Protein AF-A0A1Y0XZR8-F1 (afdb_monomer_lite)

Secondary structure (DSSP, 8-state):
-HHHHHHHHHHTS-TT--EEEEE-----S-TTS-----TTEEEEEPPTT-GGG-HHHHHHTT-

Organism: NCBI:txid481145

Sequence (63 aa):
MMSLHLQEISAQVEPEAVAVLIRDGASWYQPSTMLAVPGNIRLLTISPYSLQLNTIENVWNYL

Radius of gyration: 13.25 Å; chains: 1; bounding box: 29×22×32 Å

Structure (mmCIF, N/CA/C/O backbone):
data_AF-A0A1Y0XZR8-F1
#
_entry.id   AF-A0A1Y0XZR8-F1
#
loop_
_atom_site.group_PDB
_atom_site.id
_atom_site.type_symbol
_atom_site.label_atom_id
_atom_site.label_alt_id
_atom_site.label_comp_id
_atom_site.label_asym_id
_atom_site.label_entity_id
_atom_site.label_seq_id
_atom_site.pdbx_PDB_ins_code
_atom_site.Cartn_x
_atom_site.Cartn_y
_atom_site.Cartn_z
_atom_site.occupancy
_atom_site.B_iso_or_equiv
_atom_site.auth_seq_id
_atom_site.auth_comp_id
_atom_site.auth_asym_id
_atom_site.auth_atom_id
_atom_site.pdbx_PDB_model_num
ATOM 1 N N . MET A 1 1 ? 2.806 14.535 7.668 1.00 74.19 1 MET A N 1
ATOM 2 C CA . MET A 1 1 ? 2.006 14.634 6.427 1.00 74.19 1 MET A CA 1
ATOM 3 C C . MET A 1 1 ? 1.607 13.253 5.914 1.00 74.19 1 MET A C 1
ATOM 5 O O . MET A 1 1 ? 0.417 12.988 5.879 1.00 74.19 1 MET A O 1
ATOM 9 N N . MET A 1 2 ? 2.547 12.333 5.640 1.00 85.69 2 MET A N 1
ATOM 10 C CA . MET A 1 2 ? 2.163 11.008 5.119 1.00 85.69 2 MET A CA 1
ATOM 11 C C . MET A 1 2 ? 1.411 10.110 6.118 1.00 85.69 2 MET A C 1
ATOM 13 O O . MET A 1 2 ? 0.495 9.406 5.718 1.00 85.69 2 MET A O 1
ATOM 17 N N . SER A 1 3 ? 1.711 10.173 7.420 1.00 87.38 3 SER A N 1
ATOM 18 C CA . SER A 1 3 ? 0.951 9.401 8.420 1.00 87.38 3 SER A CA 1
ATOM 19 C C . SER A 1 3 ? -0.535 9.779 8.463 1.00 87.38 3 SER A C 1
ATOM 21 O O . SER A 1 3 ? -1.373 8.902 8.620 1.00 87.38 3 SER A O 1
ATOM 23 N N . LEU A 1 4 ? -0.866 11.065 8.273 1.00 90.31 4 LEU A N 1
ATOM 24 C CA . LEU A 1 4 ? -2.260 11.520 8.183 1.00 90.31 4 LEU A CA 1
ATOM 25 C C . LEU A 1 4 ? -2.927 10.964 6.923 1.00 90.31 4 LEU A C 1
ATOM 27 O O . LEU A 1 4 ? -4.042 10.471 6.985 1.00 90.31 4 LEU A O 1
ATOM 31 N N . HIS A 1 5 ? -2.217 10.961 5.795 1.00 91.25 5 HIS A N 1
ATOM 32 C CA . HIS A 1 5 ? -2.738 10.374 4.564 1.00 91.25 5 HIS A CA 1
ATOM 33 C C . HIS A 1 5 ? -3.044 8.874 4.714 1.00 91.25 5 HIS A C 1
ATOM 35 O O . HIS A 1 5 ? -4.098 8.415 4.285 1.00 91.25 5 HIS A O 1
ATOM 41 N N . LEU A 1 6 ? -2.165 8.117 5.382 1.00 92.88 6 LEU A N 1
ATOM 42 C CA . LEU A 1 6 ? -2.421 6.707 5.683 1.00 92.88 6 LEU A CA 1
ATOM 43 C C . LEU A 1 6 ? -3.611 6.518 6.632 1.00 92.88 6 LEU A C 1
ATOM 45 O O . LEU A 1 6 ? -4.358 5.558 6.461 1.00 92.88 6 LEU A O 1
ATOM 49 N N . GLN A 1 7 ? -3.805 7.411 7.608 1.00 94.81 7 GLN A N 1
ATOM 50 C CA . GLN A 1 7 ? -4.989 7.384 8.472 1.00 94.81 7 GLN A CA 1
ATOM 51 C C . GLN A 1 7 ? -6.273 7.616 7.677 1.00 94.81 7 GLN A C 1
ATOM 53 O O . GLN A 1 7 ? -7.232 6.873 7.871 1.00 94.81 7 GLN A O 1
ATOM 58 N N . GLU A 1 8 ? -6.274 8.569 6.745 1.00 96.56 8 GLU A N 1
ATOM 59 C CA . GLU A 1 8 ? -7.449 8.813 5.907 1.00 96.56 8 GLU A CA 1
ATOM 60 C C . GLU A 1 8 ? -7.762 7.631 4.995 1.00 96.56 8 GLU A C 1
ATOM 62 O O . GLU A 1 8 ? -8.911 7.207 4.929 1.00 96.56 8 GLU A O 1
ATOM 67 N N . ILE A 1 9 ? -6.751 7.026 4.360 1.00 96.19 9 ILE A N 1
ATOM 68 C CA . ILE A 1 9 ? -6.961 5.793 3.585 1.00 96.19 9 ILE A CA 1
ATOM 69 C C . ILE A 1 9 ? -7.546 4.708 4.489 1.00 96.19 9 ILE A C 1
ATOM 71 O O . ILE A 1 9 ? -8.550 4.101 4.139 1.00 96.19 9 ILE A O 1
ATOM 75 N N . SER A 1 10 ? -6.946 4.492 5.662 1.00 96.88 10 SER A N 1
ATOM 76 C CA . SER A 1 10 ? -7.387 3.486 6.633 1.00 96.88 10 SER A CA 1
ATOM 77 C C . SER A 1 10 ? -8.838 3.676 7.062 1.00 96.88 10 SER A C 1
ATOM 79 O O . SER A 1 10 ? -9.509 2.677 7.305 1.00 96.88 10 SER A O 1
ATOM 81 N N . ALA A 1 11 ? -9.313 4.917 7.183 1.00 97.50 11 ALA A N 1
ATOM 82 C CA . ALA A 1 11 ? -10.694 5.223 7.550 1.00 97.50 11 ALA A CA 1
ATOM 83 C C . ALA A 1 11 ? -11.706 4.856 6.450 1.00 97.50 11 ALA A C 1
ATOM 85 O O . ALA A 1 11 ? -12.883 4.685 6.750 1.00 97.50 11 ALA A O 1
ATOM 86 N N . GLN A 1 12 ? -11.254 4.716 5.199 1.00 97.81 12 GLN A N 1
ATOM 87 C CA . GLN A 1 12 ? -12.080 4.318 4.052 1.00 97.81 12 GLN A CA 1
ATOM 88 C C . GLN A 1 12 ? -12.010 2.811 3.747 1.00 97.81 12 GLN A C 1
ATOM 90 O O . GLN A 1 12 ? -12.667 2.344 2.820 1.00 97.81 12 GLN A O 1
ATOM 95 N N . VAL A 1 13 ? -11.195 2.041 4.476 1.00 97.94 13 VAL A N 1
ATOM 96 C CA . VAL A 1 13 ? -11.100 0.586 4.289 1.00 97.94 13 VAL A CA 1
ATOM 97 C C . VAL A 1 13 ? -12.225 -0.103 5.057 1.00 97.94 13 VAL A C 1
ATOM 99 O O . VAL A 1 13 ? -12.385 0.120 6.255 1.00 97.94 13 VAL A O 1
ATOM 102 N N . GLU A 1 14 ? -12.966 -0.978 4.377 1.00 97.88 14 GLU A N 1
ATOM 103 C CA . GLU A 1 14 ? -14.027 -1.789 4.984 1.00 97.88 14 GLU A CA 1
ATOM 104 C C . GLU A 1 14 ? -13.515 -2.652 6.162 1.00 97.88 14 GLU A C 1
ATOM 106 O O . GLU A 1 14 ? -12.368 -3.108 6.122 1.00 97.88 14 GLU A O 1
ATOM 111 N N . PRO A 1 15 ? -14.343 -2.949 7.188 1.00 92.88 15 PRO A N 1
ATOM 112 C CA . PRO A 1 15 ? -13.920 -3.618 8.430 1.00 92.88 15 PRO A CA 1
ATOM 113 C C . PRO A 1 15 ? -13.218 -4.980 8.279 1.00 92.88 15 PRO A C 1
ATOM 115 O O . PRO A 1 15 ? -12.497 -5.398 9.182 1.00 92.88 15 PRO A O 1
ATOM 118 N N . GLU A 1 16 ? -13.404 -5.664 7.150 1.00 95.56 16 GLU A N 1
ATOM 119 C CA . GLU A 1 16 ? -12.801 -6.974 6.853 1.00 95.56 16 GLU A CA 1
ATOM 120 C C . GLU A 1 16 ? -11.831 -6.934 5.660 1.00 95.56 16 GLU A C 1
ATOM 122 O O . GLU A 1 16 ? -11.336 -7.968 5.206 1.00 95.56 16 GLU A O 1
ATOM 127 N N . ALA A 1 17 ? -11.534 -5.739 5.146 1.00 97.75 17 ALA A N 1
ATOM 128 C CA . ALA A 1 17 ? -10.619 -5.540 4.035 1.00 97.75 17 ALA A CA 1
ATOM 129 C C . ALA A 1 17 ? -9.227 -5.097 4.509 1.00 97.75 17 ALA A C 1
ATOM 131 O O . ALA A 1 17 ? -9.032 -4.534 5.587 1.00 97.75 17 ALA A O 1
ATOM 132 N N . VAL A 1 18 ? -8.234 -5.336 3.653 1.00 97.50 18 VAL A N 1
ATOM 133 C CA . VAL A 1 18 ? -6.870 -4.833 3.828 1.00 97.50 18 VAL A CA 1
ATOM 134 C C . VAL A 1 18 ? -6.494 -4.040 2.588 1.00 97.50 18 VAL A C 1
ATOM 136 O O . VAL A 1 18 ? -6.545 -4.564 1.475 1.00 97.50 18 VAL A O 1
ATOM 139 N N . ALA A 1 19 ? -6.077 -2.790 2.774 1.00 97.56 19 ALA A N 1
ATOM 140 C CA . ALA A 1 19 ? -5.554 -1.980 1.682 1.00 97.56 19 ALA A CA 1
ATOM 141 C C . ALA A 1 19 ? -4.075 -2.300 1.440 1.00 97.56 19 ALA A C 1
ATOM 143 O O . ALA A 1 19 ? -3.256 -2.251 2.361 1.00 97.56 19 ALA A O 1
ATOM 144 N N . VAL A 1 20 ? -3.722 -2.590 0.188 1.00 95.56 20 VAL A N 1
ATOM 145 C CA . VAL A 1 20 ? -2.332 -2.770 -0.246 1.00 95.56 20 VAL A CA 1
ATOM 146 C C . VAL A 1 20 ? -1.912 -1.547 -1.052 1.00 95.56 20 VAL A C 1
ATOM 148 O O . VAL A 1 20 ? -2.480 -1.275 -2.106 1.00 95.56 20 VAL A O 1
ATOM 151 N N . LEU A 1 21 ? -0.916 -0.811 -0.560 1.00 92.88 21 LEU A N 1
ATOM 152 C CA . LEU A 1 21 ? -0.393 0.391 -1.210 1.00 92.88 21 LEU A CA 1
ATOM 153 C C . LEU A 1 21 ? 0.955 0.096 -1.866 1.00 92.88 21 LEU A C 1
ATOM 155 O O . LEU A 1 21 ? 1.874 -0.389 -1.204 1.00 92.88 21 LEU A O 1
ATOM 159 N N . ILE A 1 22 ? 1.075 0.417 -3.153 1.00 90.88 22 ILE A N 1
ATOM 160 C CA . ILE A 1 22 ? 2.305 0.250 -3.932 1.00 90.88 22 ILE A CA 1
ATOM 161 C C . ILE A 1 22 ? 3.197 1.481 -3.735 1.00 90.88 22 ILE A C 1
ATOM 163 O O . ILE A 1 22 ? 2.726 2.611 -3.840 1.00 90.88 22 ILE A O 1
ATOM 167 N N . ARG A 1 23 ? 4.487 1.269 -3.450 1.00 87.62 23 ARG A N 1
ATOM 168 C CA . ARG A 1 23 ? 5.502 2.332 -3.344 1.00 87.62 23 ARG A CA 1
ATOM 169 C C . ARG A 1 23 ? 6.766 1.981 -4.123 1.00 87.62 23 ARG A C 1
ATOM 171 O O . ARG A 1 23 ? 7.248 0.854 -4.043 1.00 87.62 23 ARG A O 1
ATOM 178 N N . ASP A 1 24 ? 7.334 2.974 -4.796 1.00 85.75 24 ASP A N 1
ATOM 179 C CA . ASP A 1 24 ? 8.546 2.886 -5.628 1.00 85.75 24 ASP A CA 1
ATOM 180 C C . ASP A 1 24 ? 9.868 2.958 -4.843 1.00 85.75 24 ASP A C 1
ATOM 182 O O . ASP A 1 24 ? 10.951 2.829 -5.408 1.00 85.75 24 ASP A O 1
ATOM 186 N N . GLY A 1 25 ? 9.787 3.148 -3.524 1.00 77.25 25 GLY A N 1
ATOM 187 C CA . GLY A 1 25 ? 10.962 3.240 -2.664 1.00 77.25 25 GLY A CA 1
ATOM 188 C C . GLY A 1 25 ? 11.683 4.587 -2.729 1.00 77.25 25 GLY A C 1
ATOM 189 O O . GLY A 1 25 ? 12.745 4.707 -2.116 1.00 77.25 25 GLY A O 1
ATOM 190 N N . ALA A 1 26 ? 11.114 5.607 -3.383 1.00 77.00 26 ALA A N 1
ATOM 191 C CA . ALA A 1 26 ? 11.578 6.978 -3.213 1.00 77.00 26 ALA A CA 1
ATOM 192 C C . ALA A 1 26 ? 11.529 7.345 -1.717 1.00 77.00 26 ALA A C 1
ATOM 194 O O . ALA A 1 26 ? 10.591 6.976 -1.008 1.00 77.00 26 ALA A O 1
ATOM 195 N N . SER A 1 27 ? 12.542 8.040 -1.196 1.00 66.06 27 SER A N 1
ATOM 196 C CA . SER A 1 27 ? 12.581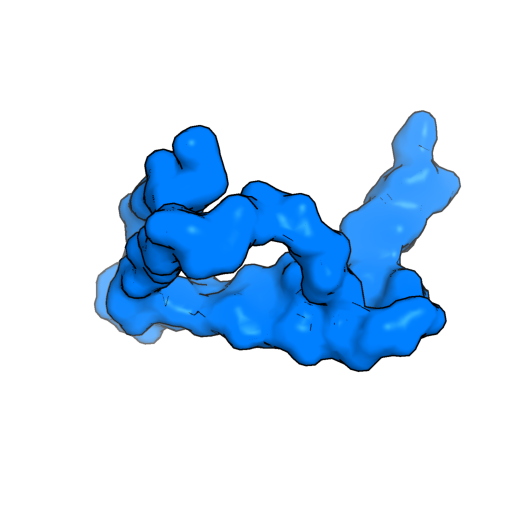 8.432 0.222 1.00 66.06 27 SER A CA 1
ATOM 197 C C . SER A 1 27 ? 11.555 9.532 0.508 1.00 66.06 27 SER A C 1
ATOM 199 O O . SER A 1 27 ? 11.886 10.712 0.572 1.00 66.06 27 SE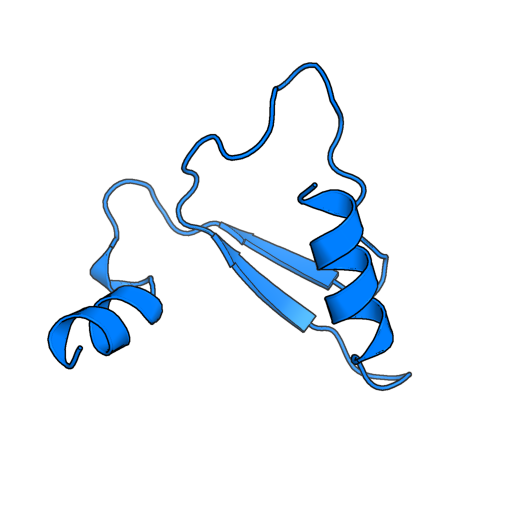R A O 1
ATOM 201 N N . TRP A 1 28 ? 10.293 9.145 0.687 1.00 67.12 28 TRP A N 1
ATOM 202 C CA . TRP A 1 28 ? 9.184 10.039 1.040 1.00 67.12 28 TRP A CA 1
ATOM 203 C C . TRP A 1 28 ? 9.026 10.242 2.558 1.00 67.12 28 TRP A C 1
ATOM 205 O O . TRP A 1 28 ? 8.174 11.013 2.999 1.00 67.12 28 TRP A O 1
ATOM 215 N N . TYR A 1 29 ? 9.848 9.571 3.370 1.00 66.94 29 TYR A N 1
ATOM 216 C CA . TYR A 1 29 ? 9.895 9.715 4.826 1.00 66.94 29 TYR A CA 1
ATOM 217 C C . TYR A 1 29 ? 11.339 9.867 5.309 1.00 66.94 29 TYR A C 1
ATOM 219 O O . TYR A 1 29 ? 12.268 9.268 4.768 1.00 66.94 29 TYR A O 1
ATOM 227 N N . GLN A 1 30 ? 11.528 10.684 6.345 1.00 58.91 30 GLN A N 1
ATOM 228 C CA . GLN A 1 30 ? 12.821 10.829 7.006 1.00 58.91 30 GLN A CA 1
ATOM 229 C C . GLN A 1 30 ? 13.089 9.582 7.861 1.00 58.91 30 GLN A C 1
ATOM 231 O O . GLN A 1 30 ? 12.212 9.202 8.639 1.00 58.91 30 GLN A O 1
ATOM 236 N N . PRO A 1 31 ? 14.284 8.968 7.792 1.00 54.94 31 PRO A N 1
ATOM 237 C CA . PRO A 1 31 ? 14.637 7.805 8.615 1.00 54.94 31 PRO A CA 1
ATOM 238 C C . PRO A 1 31 ? 14.461 8.033 10.124 1.00 54.94 31 PRO A C 1
ATOM 240 O O . PRO A 1 31 ? 14.240 7.086 10.871 1.00 54.94 31 PRO A O 1
ATOM 243 N N . SER A 1 32 ? 14.540 9.291 10.569 1.00 59.12 32 SER A N 1
ATOM 244 C CA . SER A 1 32 ? 14.372 9.710 11.964 1.00 59.12 32 SER A CA 1
ATOM 245 C C . SER A 1 32 ? 12.920 9.715 12.451 1.00 59.12 32 SER A C 1
ATOM 247 O O . SER A 1 32 ? 12.693 9.786 13.655 1.00 59.12 32 SER A O 1
ATOM 249 N N . THR A 1 33 ? 11.934 9.642 11.550 1.00 64.12 33 THR A N 1
ATOM 250 C CA . THR A 1 33 ? 10.509 9.615 11.904 1.00 64.12 33 THR A CA 1
ATOM 251 C C . THR A 1 33 ? 9.915 8.305 11.416 1.00 64.12 33 THR A C 1
ATOM 253 O O . THR A 1 33 ? 9.660 8.129 10.225 1.00 64.12 33 THR A O 1
ATOM 256 N N . MET A 1 34 ? 9.702 7.365 12.339 1.00 70.69 34 MET A N 1
ATOM 257 C CA . MET A 1 34 ? 9.000 6.124 12.026 1.00 70.69 34 MET A CA 1
ATOM 258 C C . MET A 1 34 ? 7.623 6.454 11.447 1.00 70.69 34 MET A C 1
ATOM 260 O O . MET A 1 34 ? 6.813 7.154 12.056 1.00 70.69 34 MET A O 1
ATOM 264 N N . LEU A 1 35 ? 7.364 5.947 10.249 1.00 81.38 35 LEU A N 1
ATOM 265 C CA . LEU A 1 35 ? 6.062 6.047 9.624 1.00 81.38 35 LEU A CA 1
ATOM 266 C C . LEU A 1 35 ? 5.062 5.163 10.380 1.00 81.38 35 LEU A C 1
ATOM 268 O O . LEU A 1 35 ? 5.221 3.945 10.428 1.00 81.38 35 LEU A O 1
ATOM 272 N N . ALA A 1 36 ? 4.006 5.769 10.917 1.00 86.62 36 ALA A N 1
ATOM 273 C CA . ALA A 1 36 ? 2.908 5.035 11.531 1.00 86.62 36 ALA A CA 1
ATOM 274 C C . ALA A 1 36 ? 1.989 4.461 10.441 1.00 86.62 36 ALA A C 1
ATOM 276 O O . ALA A 1 36 ? 1.245 5.204 9.801 1.00 86.62 36 ALA A O 1
ATOM 277 N N . VAL A 1 37 ? 2.058 3.146 10.223 1.00 90.38 37 VAL A N 1
ATOM 278 C CA . VAL A 1 37 ? 1.196 2.423 9.277 1.00 90.38 37 VAL A CA 1
ATOM 279 C C . VAL A 1 37 ? 0.026 1.786 10.043 1.00 90.38 37 VAL A C 1
ATOM 281 O O . VAL A 1 37 ? 0.276 1.001 10.959 1.00 90.38 37 VAL A O 1
ATOM 284 N N . PRO A 1 38 ? -1.237 2.100 9.699 1.00 94.56 38 PRO A N 1
ATOM 285 C CA . PRO A 1 38 ? -2.418 1.464 10.287 1.00 94.56 38 PRO A CA 1
ATOM 286 C C . PRO A 1 38 ? -2.458 -0.060 10.087 1.00 94.56 38 PRO A C 1
ATOM 288 O O . PRO A 1 38 ? -1.967 -0.587 9.089 1.00 94.56 38 PRO A O 1
ATOM 291 N N . GLY A 1 39 ? -3.079 -0.786 11.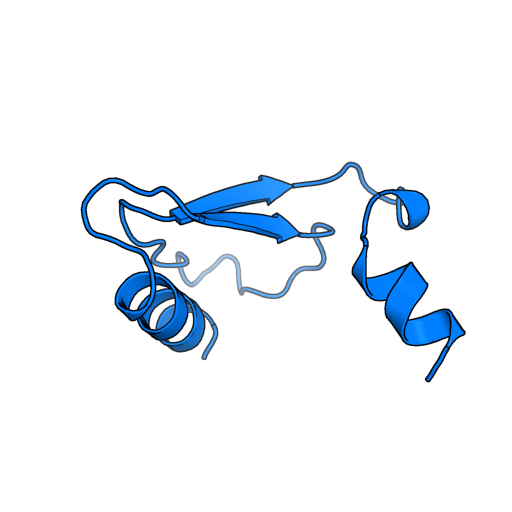023 1.00 95.75 39 GLY A N 1
ATOM 292 C CA . GLY A 1 39 ? -3.082 -2.259 11.047 1.00 95.75 39 GLY A CA 1
ATOM 293 C C . GLY A 1 39 ? -3.810 -2.938 9.877 1.00 95.75 39 GLY A C 1
ATOM 294 O O . GLY A 1 39 ? -3.516 -4.094 9.567 1.00 95.75 39 GLY A O 1
ATOM 295 N N . ASN A 1 40 ? -4.699 -2.218 9.197 1.00 97.62 40 ASN A N 1
ATOM 296 C CA . ASN A 1 40 ? -5.443 -2.633 8.001 1.00 97.62 40 ASN A CA 1
ATOM 297 C C . ASN A 1 40 ? -4.781 -2.175 6.683 1.00 97.62 40 ASN A C 1
ATOM 299 O O . ASN A 1 40 ? -5.356 -2.356 5.611 1.00 97.62 40 ASN A O 1
ATOM 303 N N . ILE A 1 41 ? -3.568 -1.610 6.740 1.00 96.81 41 ILE A N 1
ATOM 304 C CA . ILE A 1 41 ? -2.779 -1.227 5.564 1.00 96.81 41 ILE A CA 1
ATOM 305 C C . ILE A 1 41 ? -1.531 -2.110 5.453 1.00 96.81 41 ILE A C 1
ATOM 307 O O . ILE A 1 41 ? -0.872 -2.449 6.442 1.00 96.81 41 ILE A O 1
ATOM 311 N N . ARG A 1 42 ? -1.180 -2.494 4.225 1.00 95.38 42 ARG A N 1
ATOM 312 C CA . ARG A 1 42 ? 0.079 -3.162 3.872 1.00 95.38 42 ARG A CA 1
ATOM 313 C C . ARG A 1 42 ? 0.791 -2.354 2.799 1.00 95.38 42 ARG A C 1
ATOM 315 O O . ARG A 1 42 ? 0.178 -1.923 1.829 1.00 95.38 42 ARG A O 1
ATOM 322 N N . LEU A 1 43 ? 2.094 -2.157 2.970 1.00 91.94 43 LEU A N 1
ATOM 323 C CA . LEU A 1 43 ? 2.924 -1.476 1.980 1.00 91.94 43 LEU A CA 1
ATOM 324 C C . LEU A 1 43 ? 3.650 -2.518 1.126 1.00 91.94 43 LEU A C 1
ATOM 326 O O . LEU A 1 43 ? 4.433 -3.307 1.653 1.00 91.94 43 LEU A O 1
ATOM 330 N N . LEU A 1 44 ? 3.416 -2.495 -0.184 1.00 91.94 44 LEU A N 1
ATOM 331 C CA . LEU A 1 44 ? 4.145 -3.277 -1.176 1.00 91.94 44 LEU A CA 1
ATOM 332 C C . LEU A 1 44 ? 5.213 -2.388 -1.815 1.00 91.94 44 LEU A C 1
ATOM 334 O O . LEU A 1 44 ? 4.897 -1.416 -2.498 1.00 91.94 44 LEU A O 1
ATOM 338 N N . THR A 1 45 ? 6.484 -2.711 -1.584 1.00 90.25 45 THR A N 1
ATOM 339 C CA . THR A 1 45 ? 7.596 -1.985 -2.213 1.00 90.25 45 THR A CA 1
ATOM 340 C C . THR A 1 45 ? 8.004 -2.697 -3.492 1.00 90.25 45 THR A C 1
ATOM 342 O O . THR A 1 45 ? 8.336 -3.881 -3.445 1.00 90.25 45 THR A O 1
ATOM 345 N N . ILE A 1 46 ? 7.975 -1.987 -4.618 1.00 91.75 46 ILE A N 1
ATOM 346 C CA . ILE A 1 46 ? 8.486 -2.507 -5.891 1.00 91.75 46 ILE A CA 1
ATOM 347 C C . ILE A 1 46 ? 10.008 -2.371 -5.951 1.00 91.75 46 ILE A C 1
ATOM 349 O O . ILE A 1 46 ? 10.607 -1.557 -5.245 1.00 91.75 46 ILE A O 1
ATOM 353 N N . SER A 1 47 ? 10.643 -3.198 -6.781 1.00 89.94 47 SER A N 1
ATOM 354 C CA . SER A 1 47 ? 12.090 -3.153 -6.973 1.00 89.94 47 SER A CA 1
ATOM 355 C C . SER A 1 47 ? 12.539 -1.783 -7.502 1.00 89.94 47 SER A C 1
ATOM 357 O O . SER A 1 47 ? 11.836 -1.182 -8.322 1.00 89.94 47 SER A O 1
ATOM 359 N N . PRO A 1 48 ? 13.726 -1.293 -7.094 1.00 86.00 48 PRO A N 1
ATOM 360 C CA . PRO A 1 48 ? 14.301 -0.078 -7.661 1.00 86.00 48 PRO A CA 1
ATOM 361 C C . PRO A 1 48 ? 14.346 -0.136 -9.192 1.00 86.00 48 PRO A C 1
ATOM 363 O O . PRO A 1 48 ? 14.526 -1.207 -9.774 1.00 86.00 48 PRO A O 1
ATOM 366 N N . TYR A 1 49 ? 14.180 1.018 -9.843 1.00 83.88 49 TYR A N 1
ATOM 367 C CA . TYR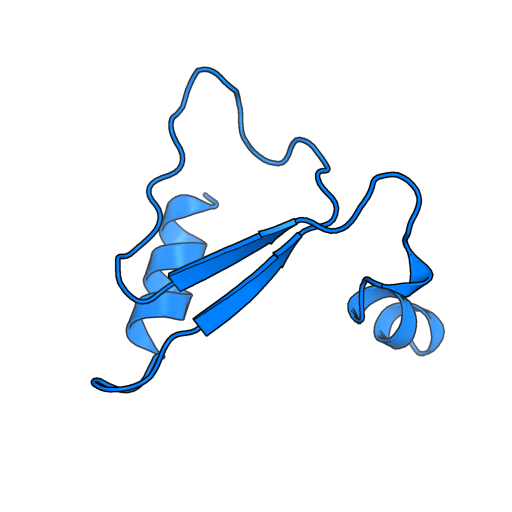 A 1 49 ? 14.206 1.162 -11.308 1.00 83.88 49 TYR A CA 1
ATOM 368 C C . TYR A 1 49 ? 13.138 0.352 -12.068 1.00 83.88 49 TYR A C 1
ATOM 370 O O . TYR A 1 49 ? 13.227 0.195 -13.285 1.00 83.88 49 TYR A O 1
ATOM 378 N N . SER A 1 50 ? 12.103 -0.136 -11.3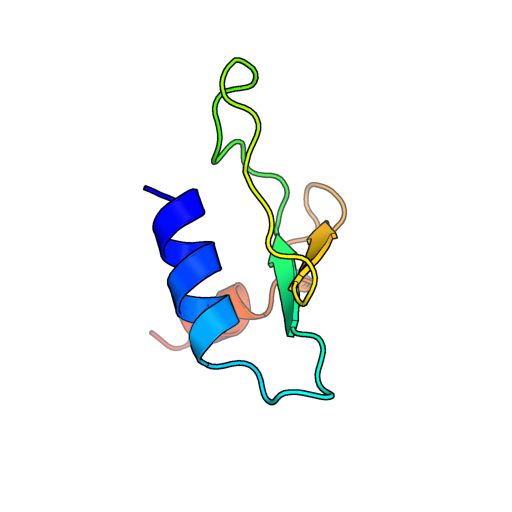77 1.00 90.19 50 SER A N 1
ATOM 379 C CA . SER A 1 50 ? 11.007 -0.907 -11.976 1.00 90.19 50 SER A CA 1
ATOM 380 C C . SER A 1 50 ? 9.738 -0.064 -12.142 1.00 90.19 50 SER A C 1
ATOM 382 O O . SER A 1 50 ? 8.663 -0.456 -11.698 1.00 90.19 50 SER A O 1
ATOM 384 N N . LEU A 1 51 ? 9.856 1.116 -12.768 1.00 85.75 51 LEU A N 1
ATOM 385 C CA . LEU A 1 51 ? 8.736 2.059 -12.952 1.00 85.75 51 LEU A CA 1
ATOM 386 C C . LEU A 1 51 ? 7.535 1.432 -13.681 1.00 85.75 51 LEU A C 1
ATOM 388 O O . LEU A 1 51 ? 6.394 1.771 -13.402 1.00 85.75 51 LEU A O 1
ATOM 392 N N . GLN A 1 52 ? 7.770 0.435 -14.533 1.00 89.56 52 GLN A N 1
ATOM 393 C CA . GLN A 1 52 ? 6.724 -0.306 -15.251 1.00 89.56 52 GLN A CA 1
ATOM 394 C C . GLN A 1 52 ? 5.762 -1.049 -14.303 1.00 89.56 52 GLN A C 1
ATOM 396 O O . GLN A 1 52 ? 4.655 -1.401 -14.702 1.00 89.56 52 GLN A O 1
ATOM 401 N N . LEU A 1 53 ? 6.181 -1.302 -13.056 1.00 90.50 53 LEU A N 1
ATOM 402 C CA . LEU A 1 53 ? 5.362 -1.917 -12.006 1.00 90.50 53 LEU A CA 1
ATOM 403 C C . LEU A 1 53 ? 4.561 -0.891 -11.189 1.00 90.50 53 LEU A C 1
ATOM 405 O O . LEU A 1 53 ? 3.745 -1.280 -10.353 1.00 90.50 53 LEU A O 1
ATOM 409 N N . ASN A 1 54 ? 4.790 0.406 -11.399 1.00 91.75 54 ASN A N 1
ATOM 410 C CA . ASN A 1 54 ? 4.058 1.475 -10.739 1.00 91.75 54 ASN A CA 1
ATOM 411 C C . ASN A 1 54 ? 2.897 1.934 -11.630 1.00 91.75 54 ASN A C 1
ATOM 413 O O . ASN A 1 54 ? 3.087 2.676 -12.589 1.00 91.75 54 ASN A O 1
ATOM 417 N N . THR A 1 55 ? 1.671 1.518 -11.303 1.00 89.38 55 THR A N 1
ATOM 418 C CA . THR A 1 55 ? 0.481 1.810 -12.122 1.00 89.38 55 THR A CA 1
ATOM 419 C C . THR A 1 55 ? 0.248 3.311 -12.343 1.00 89.38 55 THR A C 1
ATOM 421 O O . THR A 1 55 ? -0.380 3.677 -13.336 1.00 89.38 55 THR A O 1
ATOM 424 N N . ILE A 1 56 ? 0.768 4.193 -11.475 1.00 91.88 56 ILE A N 1
ATOM 425 C CA . ILE A 1 56 ? 0.646 5.646 -11.669 1.00 91.88 56 ILE A CA 1
ATOM 426 C C . ILE A 1 56 ? 1.353 6.134 -12.941 1.00 91.88 56 ILE A C 1
ATOM 428 O O . ILE A 1 56 ? 0.870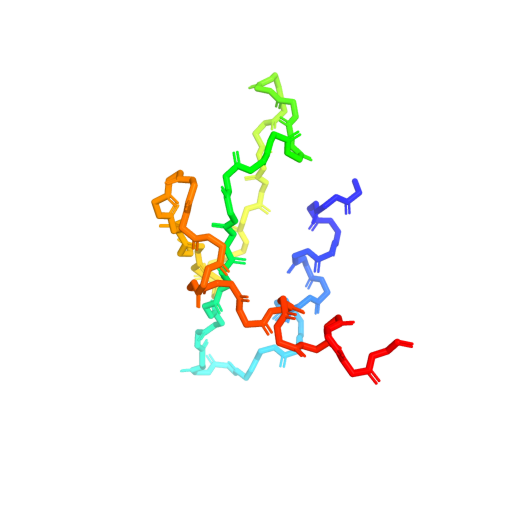 7.070 -13.567 1.00 91.88 56 ILE A O 1
ATOM 432 N N . GLU A 1 57 ? 2.418 5.458 -13.384 1.00 92.94 57 GLU A N 1
ATOM 433 C CA . GLU A 1 57 ? 3.139 5.804 -14.617 1.00 92.94 57 GLU A CA 1
ATOM 434 C C . GLU A 1 57 ? 2.225 5.667 -15.839 1.00 92.94 57 GLU A C 1
ATOM 436 O O . GLU A 1 57 ? 2.275 6.477 -16.762 1.00 92.94 57 GLU A O 1
ATOM 441 N N . ASN A 1 58 ? 1.318 4.682 -15.823 1.00 92.25 58 ASN A N 1
ATOM 442 C CA . ASN A 1 58 ? 0.318 4.545 -16.877 1.00 92.25 58 ASN A CA 1
ATOM 443 C C . ASN A 1 58 ? -0.641 5.730 -16.877 1.00 92.25 58 ASN A C 1
ATOM 445 O O . ASN A 1 58 ? -0.955 6.230 -17.946 1.00 92.25 58 ASN A O 1
ATOM 449 N N . VAL A 1 59 ? -1.091 6.185 -15.704 1.00 94.81 59 VAL A N 1
ATOM 450 C CA . VAL A 1 59 ? -1.984 7.348 -15.594 1.00 94.81 59 VAL A CA 1
ATOM 451 C C . VAL A 1 59 ? -1.288 8.602 -16.119 1.00 94.81 59 VAL A C 1
ATOM 453 O O . VAL A 1 59 ? -1.880 9.328 -16.911 1.00 94.81 59 VAL A O 1
ATOM 456 N N . TRP A 1 60 ? -0.028 8.826 -15.738 1.00 93.94 60 TRP A N 1
ATOM 457 C CA . TRP A 1 60 ? 0.755 9.977 -16.193 1.00 93.94 60 TRP A CA 1
ATOM 458 C C . TRP A 1 60 ? 0.981 10.009 -17.703 1.00 93.94 60 TRP A C 1
ATOM 460 O O . TRP A 1 60 ? 1.006 11.090 -18.269 1.00 93.94 60 TRP A O 1
ATOM 470 N N . ASN A 1 61 ? 1.066 8.862 -18.381 1.00 93.19 61 ASN A N 1
ATOM 471 C CA . ASN A 1 61 ? 1.161 8.838 -19.846 1.00 93.19 61 ASN A CA 1
ATOM 472 C C . ASN A 1 61 ? -0.089 9.385 -20.562 1.00 93.19 61 ASN A C 1
ATOM 474 O O . ASN A 1 61 ? -0.017 9.685 -21.753 1.00 93.19 61 ASN A O 1
ATOM 478 N N . TYR A 1 62 ? -1.229 9.478 -19.869 1.00 93.12 62 TYR A N 1
ATOM 479 C CA . TYR A 1 62 ? -2.497 9.965 -20.425 1.00 93.12 62 TYR A CA 1
ATOM 480 C C . TYR A 1 62 ? -2.954 11.313 -19.844 1.00 93.12 62 TYR A C 1
ATOM 482 O O . TYR A 1 62 ? -4.034 11.779 -20.214 1.00 93.12 62 TYR A O 1
ATOM 490 N N . LEU A 1 63 ? -2.173 11.920 -18.945 1.00 93.75 63 LEU A N 1
ATOM 491 C CA . LEU A 1 63 ? -2.405 13.264 -18.400 1.00 93.75 63 LEU A CA 1
ATOM 492 C C . LEU A 1 63 ? -1.474 14.277 -19.070 1.00 93.75 63 LEU A C 1
ATOM 494 O O . LEU A 1 63 ? -1.962 15.394 -19.350 1.00 93.75 63 LEU A O 1
#

pLDDT: mean 87.95, std 10.76, range [54.94, 97.94]

Foldseek 3Di:
DVLVVLVVVVVPADPPAAAEAEDAPDCPDDPVDDRDHDPSYHYDYDDHPPCVPVCVVVVVVVD